Protein AF-A0A8B7JPP1-F1 (afdb_monomer)

Foldseek 3Di:
DDDDDDDPQADPPDLDGPDLVVLVVSLVVVVVVDVVVDDDDDDFADDVCAAPVLLSQLLNVQVCCCVPPVDGDLPCSQVVVCVVPNRHNPDPVSSVVSVVNNVVVVVVVVVD

Nearest PDB structures (foldseek):
  1p15-assembly2_B  TM=9.703E-01  e=9.004E-07  Mus musculus
  6d4f-a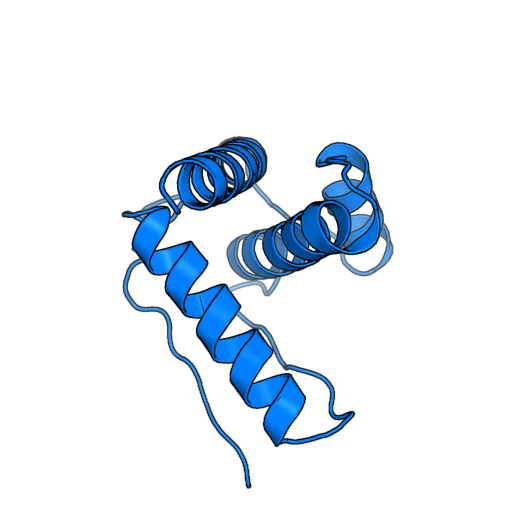ssembly1_A  TM=9.806E-01  e=1.221E-06  Homo sapiens
  1p15-assembly1_A  TM=9.639E-01  e=9.004E-07  Mus musculus
  6d3f-assembly2_B  TM=9.672E-01  e=3.890E-06  Homo sapiens
  2jjd-assembly6_F  TM=9.774E-01  e=1.400E-05  Homo sapiens

Mean predicted aligned error: 3.04 Å

Sequence (112 aa):
MVRHFQYLRWSAYRDTPDSKKSFLHLLAQVERWQKESGDGRTVVHCLNGGGRSGTFCASTMILEMIKCHNMVDVFYAAKTLRNYKPNMVETLEQYHFCYDIALEYLESLETR

Structure (mmCIF, N/CA/C/O backbone):
data_AF-A0A8B7JPP1-F1
#
_entry.id   AF-A0A8B7JPP1-F1
#
loop_
_atom_site.group_PDB
_atom_site.id
_atom_site.type_symbol
_atom_site.label_atom_id
_atom_site.label_alt_id
_atom_site.label_comp_id
_atom_site.label_asym_id
_atom_site.label_entity_id
_atom_site.label_seq_id
_atom_site.pdbx_PDB_ins_code
_atom_site.Cartn_x
_atom_site.Cartn_y
_ato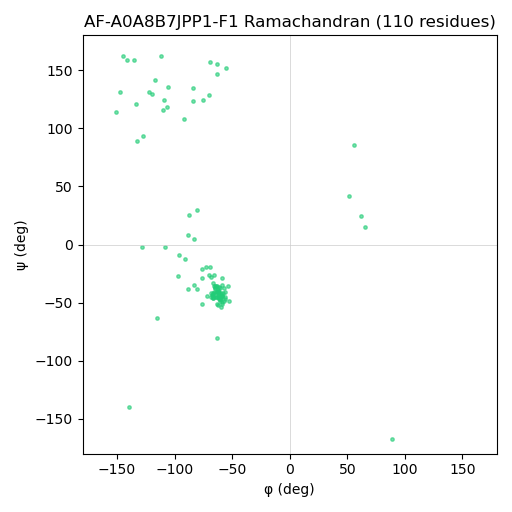m_site.Cartn_z
_atom_site.occupancy
_atom_site.B_iso_or_equiv
_atom_site.auth_seq_id
_atom_site.auth_comp_id
_atom_site.auth_asym_id
_atom_site.auth_atom_id
_atom_site.pdbx_PDB_model_num
ATOM 1 N N . MET A 1 1 ? -22.617 5.521 -7.602 1.00 80.56 1 MET A N 1
ATOM 2 C CA . MET A 1 1 ? -21.690 6.658 -7.825 1.00 80.56 1 MET A CA 1
ATOM 3 C C . MET A 1 1 ? -20.273 6.106 -7.902 1.00 80.56 1 MET A C 1
ATOM 5 O O . MET A 1 1 ? -19.983 5.184 -7.155 1.00 80.56 1 MET A O 1
ATOM 9 N N . VAL A 1 2 ? -19.418 6.612 -8.795 1.00 89.81 2 VAL A N 1
ATOM 10 C CA . VAL A 1 2 ? -18.011 6.175 -8.919 1.00 89.81 2 VAL A CA 1
ATOM 11 C C . VAL A 1 2 ? -17.105 7.258 -8.334 1.00 89.81 2 VAL A C 1
ATOM 13 O O . VAL A 1 2 ? -17.315 8.435 -8.617 1.00 89.81 2 VAL A O 1
ATOM 16 N N . ARG A 1 3 ? -16.104 6.875 -7.530 1.00 94.56 3 ARG A N 1
ATOM 17 C CA . ARG A 1 3 ? -15.074 7.786 -7.006 1.00 94.56 3 ARG A CA 1
ATOM 18 C C . ARG A 1 3 ? -13.694 7.296 -7.425 1.00 94.56 3 ARG A C 1
ATOM 20 O O . ARG A 1 3 ? -13.375 6.125 -7.248 1.00 94.56 3 ARG A O 1
ATOM 27 N N . HIS A 1 4 ? -12.890 8.207 -7.961 1.00 96.69 4 HIS A N 1
ATOM 28 C CA . HIS A 1 4 ? -11.525 7.938 -8.394 1.00 96.69 4 HIS A CA 1
ATOM 29 C C . HIS A 1 4 ? -10.533 8.618 -7.445 1.00 96.69 4 HIS A C 1
ATOM 31 O O . HIS A 1 4 ? -10.606 9.829 -7.240 1.00 96.69 4 HIS A O 1
ATOM 37 N N . PHE A 1 5 ? -9.609 7.842 -6.878 1.00 97.69 5 PHE A N 1
ATOM 38 C CA . PHE A 1 5 ? -8.538 8.340 -6.016 1.00 97.69 5 PHE A CA 1
ATOM 39 C C . PHE A 1 5 ? -7.217 8.293 -6.777 1.00 97.69 5 PHE A C 1
ATOM 41 O O . PHE A 1 5 ? -6.753 7.218 -7.148 1.00 97.69 5 PHE A O 1
ATOM 48 N N . GLN A 1 6 ? -6.592 9.451 -6.981 1.00 97.56 6 GLN A N 1
ATOM 49 C CA . GLN A 1 6 ? -5.286 9.540 -7.625 1.00 97.56 6 GLN A CA 1
ATOM 50 C C . GLN A 1 6 ? -4.224 9.947 -6.606 1.00 97.56 6 GLN A C 1
ATOM 52 O O . GLN A 1 6 ? -4.251 11.053 -6.068 1.00 97.56 6 GLN A O 1
ATOM 57 N N . TYR A 1 7 ? -3.262 9.060 -6.359 1.00 97.50 7 TYR A N 1
ATOM 58 C CA . TYR A 1 7 ? -2.141 9.347 -5.471 1.00 97.50 7 TYR A CA 1
ATOM 59 C C . TYR A 1 7 ? -0.958 9.923 -6.252 1.00 97.50 7 TYR A C 1
ATOM 61 O O . TYR A 1 7 ? -0.283 9.216 -6.996 1.00 97.50 7 TYR A O 1
ATOM 69 N N . LEU A 1 8 ? -0.710 11.223 -6.081 1.00 96.12 8 LEU A N 1
ATOM 70 C CA . LEU A 1 8 ? 0.317 11.966 -6.825 1.00 96.12 8 LEU A CA 1
ATOM 71 C C . LEU A 1 8 ? 1.689 11.982 -6.137 1.00 96.12 8 LEU A C 1
ATOM 73 O O . LEU A 1 8 ? 2.689 12.342 -6.750 1.00 96.12 8 LEU A O 1
ATOM 77 N N . ARG A 1 9 ? 1.758 11.564 -4.870 1.00 95.88 9 ARG A N 1
ATOM 78 C CA . ARG A 1 9 ? 2.965 11.621 -4.028 1.00 95.88 9 ARG A CA 1
ATOM 79 C C . ARG A 1 9 ? 3.883 10.395 -4.166 1.00 95.88 9 ARG A C 1
ATOM 81 O O . ARG A 1 9 ? 4.665 10.058 -3.281 1.00 95.88 9 ARG A O 1
ATOM 88 N N . TRP A 1 10 ? 3.813 9.735 -5.319 1.00 96.38 10 TRP A N 1
ATOM 89 C CA . TRP A 1 10 ? 4.692 8.632 -5.697 1.00 96.38 10 TRP A CA 1
ATOM 90 C C . TRP A 1 10 ? 5.310 8.918 -7.060 1.00 96.38 10 TRP A C 1
ATOM 92 O O . TRP A 1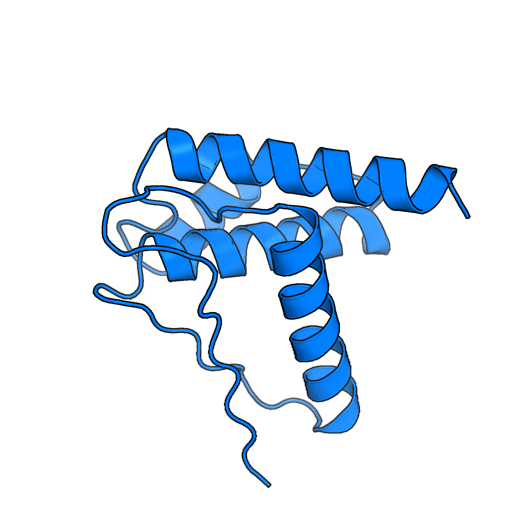 10 ? 4.737 8.612 -8.108 1.00 96.38 10 TRP A O 1
ATOM 102 N N . SER A 1 11 ? 6.496 9.521 -7.053 1.00 92.50 11 SER A N 1
ATOM 103 C CA . SER A 1 11 ? 7.168 9.894 -8.297 1.00 92.50 11 SER A CA 1
ATOM 104 C C . SER A 1 11 ? 7.525 8.680 -9.161 1.00 92.50 11 SER A C 1
ATOM 106 O O . SER A 1 11 ? 7.854 7.626 -8.626 1.00 92.50 11 SER A O 1
ATOM 108 N N . ALA A 1 12 ? 7.489 8.819 -10.491 1.00 88.06 12 ALA A N 1
ATOM 109 C CA . ALA A 1 12 ? 7.843 7.777 -11.464 1.00 88.06 12 ALA A CA 1
ATOM 110 C C . ALA A 1 12 ? 9.246 7.178 -11.240 1.00 88.06 12 ALA A C 1
ATOM 112 O O . ALA A 1 12 ? 9.423 5.978 -11.396 1.00 88.06 12 ALA A O 1
ATOM 113 N N . TYR A 1 13 ? 10.207 8.002 -10.817 1.00 89.75 13 TYR A N 1
ATOM 114 C CA . TYR A 1 13 ? 11.609 7.622 -10.596 1.00 89.75 13 TYR A CA 1
ATOM 115 C C . TYR A 1 13 ? 11.906 7.097 -9.181 1.00 89.75 13 TYR A C 1
ATOM 117 O O . TYR A 1 13 ? 13.068 6.961 -8.813 1.00 89.75 13 TYR A O 1
ATOM 125 N N . ARG A 1 14 ? 10.878 6.871 -8.352 1.00 92.38 14 ARG A N 1
ATOM 126 C CA . ARG A 1 14 ? 11.031 6.324 -6.999 1.00 92.38 14 ARG A CA 1
ATOM 127 C C . ARG A 1 14 ? 10.340 4.979 -6.876 1.00 92.38 14 ARG A C 1
ATOM 129 O O . ARG A 1 14 ? 9.200 4.813 -7.326 1.00 92.38 14 ARG A O 1
ATOM 136 N N . ASP A 1 15 ? 10.985 4.081 -6.147 1.00 93.81 15 ASP A N 1
ATOM 137 C CA . ASP A 1 15 ? 10.418 2.777 -5.824 1.00 93.81 15 ASP A CA 1
ATOM 138 C C . ASP A 1 15 ? 9.351 2.849 -4.737 1.00 93.81 15 ASP A C 1
ATOM 140 O O . ASP A 1 15 ? 8.491 1.979 -4.696 1.00 93.81 15 ASP A O 1
ATOM 144 N N . THR A 1 16 ? 9.334 3.901 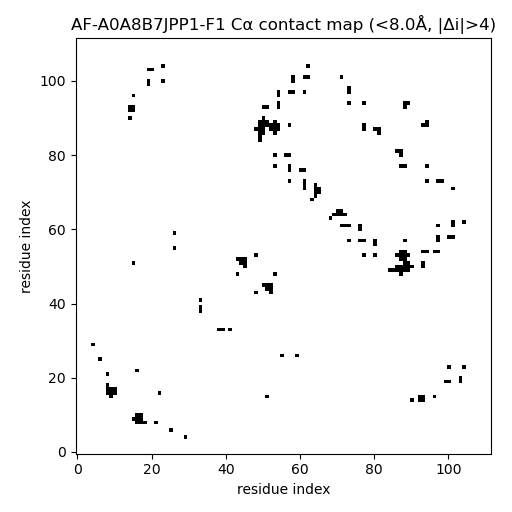-3.913 1.00 97.06 16 THR A N 1
ATOM 145 C CA . THR A 1 16 ? 8.402 4.064 -2.785 1.00 97.06 16 THR A CA 1
ATOM 146 C C . THR A 1 16 ? 7.802 5.482 -2.717 1.00 97.06 16 THR A C 1
ATOM 148 O O . THR A 1 16 ? 8.358 6.424 -3.302 1.00 97.06 16 THR A O 1
ATOM 151 N N . PRO A 1 17 ? 6.650 5.665 -2.036 1.00 96.06 17 PRO A N 1
ATOM 152 C CA . PRO A 1 17 ? 6.079 6.982 -1.750 1.00 96.06 17 PRO A CA 1
ATOM 153 C C . PRO A 1 17 ? 7.039 7.923 -1.017 1.00 96.06 17 PRO A C 1
ATOM 155 O O . PRO A 1 17 ? 7.870 7.493 -0.222 1.00 96.06 17 PRO A O 1
ATOM 158 N N . ASP A 1 18 ? 6.874 9.232 -1.218 1.00 93.38 18 ASP A N 1
ATOM 159 C CA . ASP A 1 18 ? 7.702 10.243 -0.545 1.00 93.38 18 ASP A CA 1
ATOM 160 C C . ASP A 1 18 ? 7.381 10.410 0.955 1.00 93.38 18 ASP A C 1
ATOM 162 O O . ASP A 1 18 ? 8.182 10.960 1.710 1.00 93.38 18 ASP A O 1
ATOM 166 N N . SER A 1 19 ? 6.199 9.964 1.391 1.00 96.31 19 SER A N 1
ATOM 167 C CA . SER A 1 19 ? 5.697 10.158 2.746 1.00 96.31 19 SER A CA 1
ATOM 168 C C . SER A 1 19 ? 4.758 9.030 3.164 1.00 96.31 19 SER A C 1
ATOM 170 O O . SER A 1 19 ? 3.628 8.929 2.672 1.00 96.31 19 SER A O 1
ATOM 172 N N . LYS A 1 20 ? 5.199 8.255 4.164 1.00 97.19 20 LYS A N 1
ATOM 173 C CA . LYS A 1 20 ? 4.436 7.185 4.832 1.00 97.19 20 LYS A CA 1
ATOM 174 C C . LYS A 1 20 ? 3.079 7.677 5.340 1.00 97.19 20 LYS A C 1
ATOM 176 O O . LYS A 1 20 ? 2.049 7.105 4.998 1.00 97.19 20 LYS A O 1
ATOM 181 N N . LYS A 1 21 ? 3.061 8.818 6.041 1.00 96.75 21 LYS A N 1
ATOM 182 C CA . LYS A 1 21 ? 1.836 9.471 6.544 1.00 96.75 21 LYS A CA 1
ATOM 183 C C . LYS A 1 21 ? 0.832 9.776 5.437 1.00 96.75 21 LYS A C 1
ATOM 185 O O . LYS A 1 21 ? -0.353 9.486 5.576 1.00 96.75 21 LYS A O 1
ATOM 190 N N . SER A 1 22 ? 1.294 10.346 4.323 1.00 97.56 22 SER A N 1
ATOM 191 C CA . SER A 1 22 ? 0.402 10.663 3.202 1.00 97.56 22 SER A CA 1
ATOM 192 C C . SER A 1 22 ? -0.165 9.406 2.533 1.00 97.56 22 SER A C 1
ATOM 194 O O . SER A 1 22 ? -1.309 9.414 2.081 1.00 97.56 22 SER A O 1
ATOM 196 N N . PHE A 1 23 ? 0.614 8.323 2.496 1.00 98.19 23 PHE A N 1
ATOM 197 C CA . PHE A 1 23 ? 0.179 7.045 1.948 1.00 98.19 23 PHE A CA 1
ATOM 198 C C . PHE A 1 23 ? -0.839 6.359 2.868 1.00 98.19 23 PHE A C 1
ATOM 200 O O . PHE A 1 23 ? -1.897 5.946 2.403 1.00 98.19 23 PHE A O 1
ATOM 207 N N . LEU A 1 24 ? -0.599 6.343 4.184 1.00 98.06 24 LEU A N 1
ATOM 208 C CA . LEU A 1 24 ? -1.583 5.899 5.180 1.00 98.06 24 LEU A CA 1
ATOM 209 C C . LEU A 1 24 ? -2.899 6.680 5.076 1.00 98.06 24 LEU A C 1
ATOM 211 O O . LEU A 1 24 ? -3.979 6.095 5.152 1.00 98.06 24 LEU A O 1
ATOM 215 N N . HIS A 1 25 ? -2.824 7.993 4.848 1.00 97.56 25 HIS A N 1
ATOM 216 C CA . HIS A 1 25 ? -4.009 8.820 4.647 1.00 97.56 25 HIS A CA 1
ATOM 217 C C . HIS A 1 25 ? -4.811 8.400 3.404 1.00 97.56 25 HIS A C 1
ATOM 219 O O . HIS A 1 25 ? -6.036 8.317 3.479 1.00 97.56 25 HIS A O 1
ATOM 225 N N . LEU A 1 26 ? -4.147 8.070 2.287 1.00 98.12 26 LEU A N 1
ATOM 226 C CA . LEU A 1 26 ? -4.813 7.497 1.111 1.00 98.12 26 LEU A CA 1
ATOM 227 C C . LEU A 1 26 ? -5.524 6.180 1.458 1.00 98.12 26 LEU A C 1
ATOM 229 O O . LEU A 1 26 ? -6.698 6.030 1.123 1.00 98.12 26 LEU A O 1
ATOM 233 N N . LEU A 1 27 ? -4.840 5.245 2.131 1.00 97.88 27 LEU A N 1
ATOM 234 C CA . LEU A 1 27 ? -5.426 3.954 2.520 1.00 97.88 27 LEU A CA 1
ATOM 235 C C . LEU A 1 27 ? -6.692 4.158 3.363 1.00 97.88 27 LEU A C 1
ATOM 237 O O . LEU A 1 27 ? -7.730 3.566 3.074 1.00 97.88 27 LEU A O 1
ATOM 241 N N . ALA A 1 28 ? -6.635 5.065 4.342 1.00 97.12 28 ALA A N 1
ATOM 242 C CA . ALA A 1 28 ? -7.773 5.399 5.192 1.00 97.12 28 ALA A CA 1
ATOM 243 C C . ALA A 1 28 ? -8.932 6.058 4.419 1.00 97.12 28 ALA A C 1
ATOM 245 O O . ALA A 1 28 ? -10.099 5.793 4.710 1.00 97.12 28 ALA A O 1
ATOM 246 N N . GLN A 1 29 ? -8.640 6.915 3.433 1.00 97.25 29 GLN A N 1
ATOM 247 C CA . GLN A 1 29 ? -9.667 7.530 2.584 1.00 97.25 2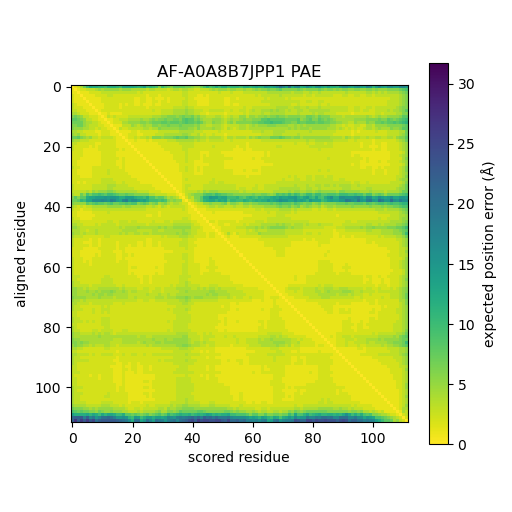9 GLN A CA 1
ATOM 248 C C . GLN A 1 29 ? -10.378 6.502 1.699 1.00 97.25 29 GLN A C 1
ATOM 250 O O . GLN A 1 29 ? -11.604 6.550 1.581 1.00 97.25 29 GLN A O 1
ATOM 255 N N . VAL A 1 30 ? -9.626 5.572 1.103 1.00 96.62 30 VAL A N 1
ATOM 256 C CA . VAL A 1 30 ? -10.195 4.499 0.276 1.00 96.62 30 VAL A CA 1
ATOM 257 C C . VAL A 1 30 ? -11.027 3.547 1.133 1.00 96.62 30 VAL A C 1
ATOM 259 O O . VAL A 1 30 ? -12.162 3.253 0.772 1.00 96.62 30 VAL A O 1
ATOM 262 N N . GLU A 1 31 ? -10.521 3.131 2.297 1.00 95.00 31 GLU A N 1
ATOM 263 C CA . GLU A 1 31 ? -11.260 2.280 3.239 1.00 95.00 31 GLU A CA 1
ATOM 264 C C . GLU A 1 31 ? -12.570 2.936 3.700 1.00 95.00 31 GLU A C 1
ATOM 266 O O . GLU A 1 31 ? -13.615 2.287 3.737 1.00 95.00 31 GLU A O 1
ATOM 271 N N . ARG A 1 32 ? -12.539 4.234 4.029 1.00 94.94 32 ARG A N 1
ATOM 272 C CA . ARG A 1 32 ? -13.740 4.982 4.424 1.00 94.94 32 ARG A CA 1
ATOM 273 C C . ARG A 1 32 ? -14.774 5.000 3.305 1.00 94.94 32 ARG A C 1
ATOM 275 O O . ARG A 1 32 ? -15.936 4.694 3.540 1.00 94.94 32 ARG A O 1
ATOM 282 N N . TRP A 1 33 ? -14.341 5.321 2.090 1.00 94.38 33 TRP A N 1
ATOM 283 C CA . TRP A 1 33 ? -15.232 5.341 0.938 1.00 94.38 33 TRP A CA 1
ATOM 284 C C . TRP A 1 33 ? -15.821 3.962 0.635 1.00 94.38 33 TRP A C 1
ATOM 286 O O . TRP A 1 33 ? -17.003 3.865 0.314 1.00 94.38 33 TRP A O 1
ATOM 296 N N . GLN A 1 34 ? -15.026 2.902 0.775 1.00 92.38 34 GLN A N 1
ATOM 297 C CA . GLN A 1 34 ? -15.485 1.529 0.599 1.00 92.38 34 GLN A CA 1
ATOM 298 C C . GLN A 1 34 ? -16.604 1.181 1.591 1.00 92.38 34 GLN A C 1
ATOM 300 O O . GLN A 1 34 ? -17.641 0.665 1.187 1.00 92.38 34 GLN A O 1
ATOM 305 N N . LYS A 1 35 ? -16.436 1.544 2.870 1.00 91.88 35 LYS A N 1
ATOM 306 C CA . LYS A 1 35 ? -17.462 1.363 3.912 1.00 91.88 3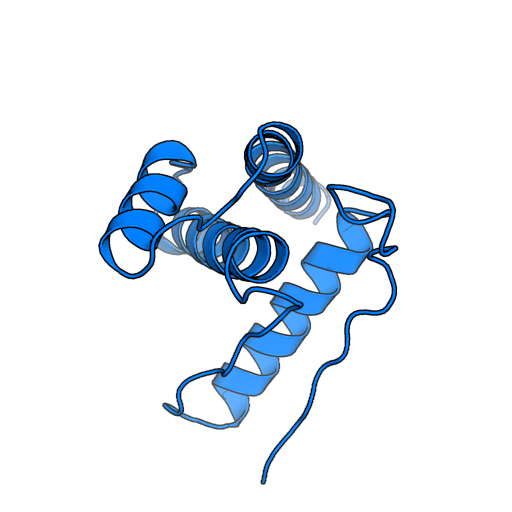5 LYS A CA 1
ATOM 307 C C . LYS A 1 35 ? -18.754 2.131 3.611 1.00 91.88 35 LYS A C 1
ATOM 309 O O . LYS A 1 35 ? -19.835 1.629 3.890 1.00 91.88 35 LYS A O 1
ATOM 314 N N . GLU A 1 36 ? -18.651 3.325 3.028 1.00 91.94 36 GLU A N 1
ATOM 315 C CA . GLU A 1 36 ? -19.803 4.158 2.645 1.00 91.94 36 GLU A CA 1
ATOM 316 C C . GLU A 1 36 ? -20.510 3.668 1.368 1.00 91.94 36 GLU A C 1
ATOM 318 O O . GLU A 1 36 ? -21.707 3.890 1.199 1.00 91.94 36 GLU A O 1
ATOM 323 N N . SER A 1 37 ? -19.777 3.024 0.454 1.00 88.75 37 SER A N 1
ATOM 324 C CA . SER A 1 37 ? -20.257 2.697 -0.899 1.00 88.75 37 SER A CA 1
ATOM 325 C C . SER A 1 37 ? -20.826 1.284 -1.052 1.00 88.75 37 SER A C 1
ATOM 327 O O . SER A 1 37 ? -21.408 0.986 -2.096 1.00 88.75 37 SER A O 1
ATOM 329 N N . GLY A 1 38 ? -20.670 0.425 -0.041 1.00 84.12 38 GLY A N 1
ATOM 330 C CA . GLY A 1 38 ? -21.122 -0.972 -0.047 1.00 84.12 38 GLY A CA 1
ATOM 331 C C . GLY A 1 38 ? -20.089 -1.965 -0.599 1.00 84.12 38 GLY A C 1
ATOM 332 O O . GLY A 1 38 ? -18.923 -1.634 -0.792 1.00 84.12 38 GLY A O 1
ATOM 333 N N . ASP A 1 39 ? -20.521 -3.197 -0.882 1.00 77.88 39 ASP A N 1
ATOM 334 C CA . ASP A 1 39 ? -19.649 -4.365 -1.141 1.00 77.88 39 ASP A CA 1
ATOM 335 C C . ASP A 1 39 ? -19.054 -4.452 -2.567 1.00 77.88 39 ASP A C 1
ATOM 337 O O . ASP A 1 39 ? -18.797 -5.532 -3.107 1.00 77.88 39 ASP A O 1
ATOM 341 N N . GLY A 1 40 ? -18.824 -3.311 -3.221 1.00 86.50 40 GLY A N 1
ATOM 342 C CA . GLY A 1 40 ? -18.147 -3.271 -4.522 1.00 86.50 40 GLY A CA 1
ATOM 343 C C . GLY A 1 40 ? -16.660 -3.633 -4.420 1.00 86.50 40 GLY A C 1
ATOM 344 O O . GLY A 1 40 ? -16.042 -3.471 -3.377 1.00 86.50 40 GLY A O 1
ATOM 345 N N . ARG A 1 41 ? -16.025 -4.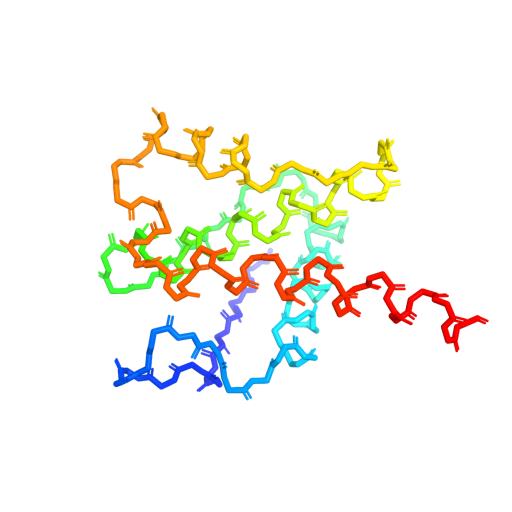083 -5.507 1.00 90.38 41 ARG A N 1
ATOM 346 C CA . ARG A 1 41 ? -14.559 -4.255 -5.526 1.00 90.38 41 ARG A CA 1
ATOM 347 C C . ARG A 1 41 ? -13.858 -2.937 -5.863 1.00 90.38 41 ARG A C 1
ATOM 349 O O . ARG A 1 41 ? -14.224 -2.287 -6.841 1.00 90.38 41 ARG A O 1
ATOM 356 N N . THR A 1 42 ? -12.802 -2.599 -5.125 1.00 94.06 42 THR A N 1
ATOM 357 C CA . THR A 1 42 ? -11.905 -1.483 -5.467 1.00 94.06 42 THR A CA 1
ATOM 358 C C . THR A 1 42 ? -10.985 -1.871 -6.616 1.00 94.06 42 THR A C 1
ATOM 360 O O . THR A 1 42 ? -10.236 -2.843 -6.525 1.00 94.06 42 THR A O 1
ATOM 363 N N . VAL A 1 43 ? -10.996 -1.081 -7.688 1.00 96.00 43 VAL A N 1
ATOM 364 C CA . VAL A 1 43 ? -10.016 -1.202 -8.774 1.00 96.00 43 VAL A CA 1
ATOM 365 C C . VAL A 1 43 ? -8.760 -0.423 -8.394 1.00 96.00 43 VAL A C 1
ATOM 367 O O . VAL A 1 43 ? -8.825 0.777 -8.138 1.00 96.00 43 VAL A O 1
ATOM 370 N N . VAL A 1 44 ? -7.612 -1.101 -8.382 1.00 97.44 44 VAL A N 1
ATOM 371 C CA . VAL A 1 44 ? -6.297 -0.509 -8.102 1.00 97.44 44 VAL A CA 1
ATOM 372 C C . VAL A 1 44 ? -5.407 -0.721 -9.318 1.00 97.44 44 VAL A C 1
ATOM 374 O O . VAL A 1 44 ? -5.279 -1.844 -9.802 1.00 97.44 44 VAL A O 1
ATOM 377 N N . HIS A 1 45 ? -4.770 0.340 -9.812 1.00 97.25 45 HIS A N 1
ATOM 378 C CA . HIS A 1 45 ? -3.857 0.246 -10.948 1.00 97.25 45 HIS A CA 1
ATOM 379 C C . HIS A 1 45 ? -2.636 1.158 -10.781 1.00 97.25 45 HIS A C 1
ATOM 381 O O . HIS A 1 45 ? -2.634 2.105 -9.995 1.00 97.25 45 HIS A O 1
ATOM 387 N N . CYS A 1 46 ? -1.573 0.834 -11.512 1.00 94.56 46 CYS A N 1
ATOM 388 C CA . CYS A 1 46 ? -0.380 1.657 -11.678 1.00 94.56 46 CYS A CA 1
ATOM 389 C C . CYS A 1 46 ? 0.060 1.560 -13.148 1.00 94.56 46 CYS A C 1
ATOM 391 O O . CYS A 1 46 ? -0.805 1.557 -14.021 1.00 94.56 46 CYS A O 1
ATOM 393 N N . LEU A 1 47 ? 1.362 1.469 -13.434 1.00 93.81 47 LEU A N 1
ATOM 394 C CA . LEU A 1 47 ? 1.864 1.244 -14.793 1.00 93.81 47 LEU A CA 1
ATOM 395 C C . LEU A 1 47 ? 1.696 -0.220 -15.238 1.00 93.81 47 LEU A C 1
ATOM 397 O O . LEU A 1 47 ? 1.136 -0.482 -16.293 1.00 93.81 47 LEU A O 1
ATOM 401 N N . ASN A 1 48 ? 2.150 -1.177 -14.421 1.00 92.06 48 ASN A N 1
ATOM 402 C CA . ASN A 1 48 ? 2.102 -2.621 -14.714 1.00 92.06 48 ASN A CA 1
ATOM 403 C C . ASN A 1 48 ? 1.065 -3.390 -13.861 1.00 92.06 48 ASN A C 1
ATOM 405 O O . ASN A 1 48 ? 0.895 -4.607 -13.996 1.00 92.06 48 ASN A O 1
ATOM 409 N N . GLY A 1 49 ? 0.390 -2.681 -12.949 1.00 94.50 49 GLY A N 1
ATOM 410 C CA . GLY A 1 49 ? -0.558 -3.239 -11.983 1.00 94.50 49 GLY A CA 1
ATOM 411 C C . GLY A 1 49 ? 0.069 -4.183 -10.950 1.00 94.50 49 GLY A C 1
ATOM 412 O O . GLY A 1 49 ? -0.668 -4.943 -10.332 1.00 94.50 49 GLY A O 1
ATOM 413 N N . GLY A 1 50 ? 1.400 -4.195 -10.803 1.00 96.06 50 GLY A N 1
ATOM 414 C CA . GLY A 1 50 ? 2.151 -5.119 -9.945 1.00 96.06 50 GLY A CA 1
ATOM 415 C C . GLY A 1 50 ? 2.877 -4.415 -8.803 1.00 96.06 50 GLY A C 1
ATOM 416 O O . GLY A 1 50 ? 2.530 -4.625 -7.646 1.00 96.06 50 GLY A O 1
ATOM 417 N N . GLY A 1 51 ? 3.834 -3.534 -9.112 1.00 96.69 51 GLY A N 1
ATOM 418 C CA . GLY A 1 51 ? 4.681 -2.892 -8.099 1.00 96.69 51 GLY A CA 1
ATOM 419 C C . GLY A 1 51 ? 3.889 -2.009 -7.132 1.00 96.69 51 GLY A C 1
ATOM 420 O O . GLY A 1 51 ? 3.500 -2.441 -6.050 1.00 96.69 51 GLY A O 1
ATOM 421 N N . ARG A 1 52 ? 3.559 -0.782 -7.554 1.00 97.69 52 ARG A N 1
ATOM 422 C CA . ARG A 1 52 ? 2.834 0.188 -6.702 1.00 97.69 52 ARG A CA 1
ATOM 423 C C . ARG A 1 52 ? 1.450 -0.291 -6.273 1.00 97.69 52 ARG A C 1
ATOM 425 O O . ARG A 1 52 ? 1.050 -0.088 -5.130 1.00 97.69 52 ARG A O 1
ATOM 432 N N . SER A 1 53 ? 0.721 -0.927 -7.192 1.00 98.00 53 SER A N 1
ATOM 433 C CA . SER A 1 53 ? -0.582 -1.525 -6.889 1.00 98.00 53 SER A CA 1
ATOM 434 C C . SER A 1 53 ? -0.449 -2.644 -5.862 1.00 98.00 53 SER A C 1
ATOM 436 O O . SER A 1 53 ? -1.249 -2.712 -4.938 1.00 98.00 53 SER A O 1
ATOM 438 N N . GLY A 1 54 ? 0.590 -3.473 -5.969 1.00 98.19 54 GLY A N 1
ATOM 439 C CA . GLY A 1 54 ? 0.882 -4.510 -4.991 1.00 98.19 54 GLY A CA 1
ATOM 440 C C . GLY A 1 54 ? 1.267 -3.944 -3.637 1.00 98.19 54 GLY A C 1
ATOM 441 O O . GLY A 1 54 ? 0.757 -4.435 -2.641 1.00 98.19 54 GLY A O 1
ATOM 442 N N . THR A 1 55 ? 2.069 -2.880 -3.576 1.00 98.38 55 THR A N 1
ATOM 443 C CA . THR A 1 55 ? 2.379 -2.199 -2.309 1.00 98.38 55 THR A CA 1
ATOM 444 C C . THR A 1 55 ? 1.126 -1.629 -1.655 1.00 98.38 55 THR A C 1
ATOM 446 O O . THR A 1 55 ? 0.967 -1.766 -0.446 1.00 98.38 55 THR A O 1
ATOM 449 N N . PHE A 1 56 ? 0.214 -1.031 -2.430 1.00 98.56 56 PHE A N 1
ATOM 450 C CA . PHE A 1 56 ? -1.082 -0.576 -1.923 1.00 98.56 56 PHE A CA 1
ATOM 451 C C . PHE A 1 56 ? -1.884 -1.742 -1.339 1.00 98.56 56 PHE A C 1
ATOM 453 O O . PHE A 1 56 ? -2.249 -1.695 -0.169 1.00 98.56 56 PHE A O 1
ATOM 460 N N . CYS A 1 57 ? -2.089 -2.815 -2.110 1.00 98.38 57 CYS A N 1
ATOM 461 C CA . CYS A 1 57 ? -2.857 -3.974 -1.655 1.00 98.38 57 CYS A CA 1
ATOM 462 C C . CYS A 1 57 ? -2.215 -4.658 -0.438 1.00 98.38 57 CYS A C 1
ATOM 464 O O . CYS A 1 57 ? -2.918 -5.001 0.508 1.00 98.38 57 CYS A O 1
ATOM 466 N N . ALA A 1 58 ? -0.888 -4.819 -0.433 1.00 98.62 58 ALA A N 1
ATOM 467 C CA . ALA A 1 58 ? -0.146 -5.416 0.677 1.00 98.62 58 ALA A CA 1
ATOM 468 C C . ALA A 1 58 ? -0.305 -4.569 1.937 1.00 98.62 58 ALA A C 1
ATOM 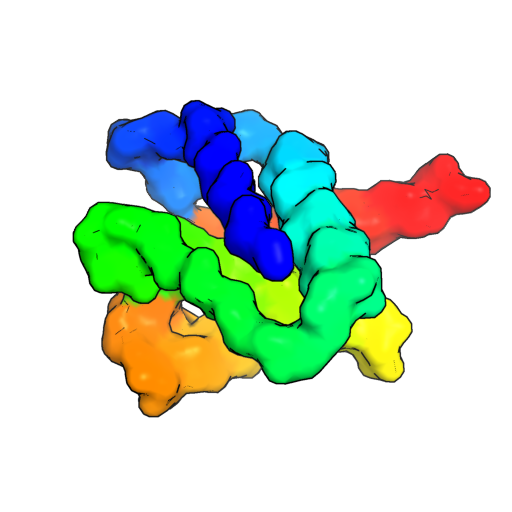470 O O . ALA A 1 58 ? -0.603 -5.099 3.001 1.00 98.62 58 ALA A O 1
ATOM 471 N N . SER A 1 59 ? -0.179 -3.249 1.796 1.00 98.56 59 SER A N 1
ATOM 472 C CA . SER A 1 59 ? -0.366 -2.309 2.898 1.00 98.56 59 SER A CA 1
ATOM 473 C C . SER A 1 59 ? -1.789 -2.376 3.449 1.00 98.56 59 SER A C 1
ATOM 475 O O . SER A 1 59 ? -1.952 -2.475 4.658 1.00 98.56 59 SER A O 1
ATOM 477 N N . THR A 1 60 ? -2.823 -2.401 2.598 1.00 98.00 60 THR A N 1
ATOM 478 C CA . THR A 1 60 ? -4.217 -2.584 3.042 1.00 98.00 60 THR A CA 1
ATOM 479 C C . THR A 1 60 ? -4.392 -3.880 3.832 1.00 98.00 60 THR A C 1
ATOM 481 O O . THR A 1 60 ? -4.914 -3.832 4.943 1.00 98.00 60 THR A O 1
ATOM 484 N N . MET A 1 61 ? -3.891 -5.010 3.315 1.00 98.19 61 MET A N 1
ATOM 485 C CA . MET A 1 61 ? -3.948 -6.302 4.012 1.00 98.19 61 MET A CA 1
ATOM 486 C C . MET A 1 61 ? -3.227 -6.256 5.364 1.00 98.19 61 MET A C 1
ATOM 488 O O . MET A 1 61 ? -3.728 -6.781 6.353 1.00 98.19 61 MET A O 1
ATOM 492 N N . ILE A 1 62 ? -2.059 -5.611 5.433 1.00 98.56 62 ILE A N 1
ATOM 493 C CA . ILE A 1 62 ? -1.296 -5.457 6.677 1.00 98.56 62 ILE A CA 1
ATOM 494 C C . ILE A 1 62 ? -2.065 -4.622 7.700 1.00 98.56 62 ILE A C 1
ATOM 496 O O . ILE A 1 62 ? -2.165 -5.022 8.857 1.00 98.56 62 ILE A O 1
ATOM 500 N N . LEU A 1 63 ? -2.655 -3.498 7.287 1.00 98.12 63 LEU A N 1
ATOM 501 C CA . LEU A 1 63 ? -3.462 -2.675 8.187 1.00 98.12 63 LEU A CA 1
ATOM 502 C C . LEU A 1 63 ? -4.697 -3.426 8.701 1.00 98.12 63 LEU A C 1
ATOM 504 O O . LEU A 1 63 ? -5.080 -3.244 9.855 1.00 98.12 63 LEU A O 1
ATOM 508 N N . GLU A 1 64 ? -5.315 -4.274 7.879 1.00 96.81 64 GLU A N 1
ATOM 509 C CA . GLU A 1 64 ? -6.407 -5.154 8.311 1.00 96.81 64 GLU A CA 1
ATOM 510 C C . GLU A 1 64 ? -5.930 -6.211 9.314 1.00 96.81 64 GLU A C 1
ATOM 512 O O . GLU A 1 64 ? -6.580 -6.399 10.341 1.00 96.81 64 GLU A O 1
ATOM 517 N N . MET A 1 65 ? -4.772 -6.843 9.084 1.00 98.06 65 MET A N 1
ATOM 518 C CA . MET A 1 65 ? -4.179 -7.792 10.037 1.00 98.06 65 MET A CA 1
ATOM 519 C C . MET A 1 65 ? -3.919 -7.148 11.403 1.00 98.06 65 MET A C 1
ATOM 521 O O . MET A 1 65 ? -4.256 -7.735 12.432 1.00 98.06 65 MET A O 1
ATOM 525 N N . ILE A 1 66 ? -3.410 -5.913 11.421 1.00 97.44 66 ILE A N 1
ATOM 526 C CA . ILE A 1 66 ? -3.200 -5.166 12.666 1.00 97.44 66 ILE A CA 1
ATOM 527 C C . ILE A 1 66 ? -4.540 -4.921 13.368 1.00 97.44 66 ILE A C 1
ATOM 529 O O . ILE A 1 66 ? -4.689 -5.254 14.541 1.00 97.44 66 ILE A O 1
ATOM 533 N N . LYS A 1 67 ? -5.532 -4.372 12.655 1.00 95.62 67 LYS A N 1
ATOM 534 C CA . LYS A 1 67 ? -6.828 -3.980 13.238 1.00 95.62 67 LYS A CA 1
ATOM 535 C C . LYS A 1 67 ? -7.658 -5.164 13.735 1.00 95.62 67 LYS A C 1
ATOM 537 O O . LYS A 1 67 ? -8.308 -5.050 14.768 1.00 95.62 67 LYS A O 1
ATOM 542 N N . CYS A 1 68 ? -7.688 -6.259 12.980 1.00 96.44 68 CYS A N 1
ATOM 543 C CA . CYS A 1 68 ? -8.610 -7.371 13.220 1.00 96.44 68 CYS A CA 1
ATOM 544 C C . CYS A 1 68 ? -7.973 -8.517 14.012 1.00 96.44 68 CYS A C 1
ATOM 546 O O . CYS A 1 68 ? -8.683 -9.261 14.685 1.00 96.44 68 CYS A O 1
ATOM 548 N N . HIS A 1 69 ? -6.652 -8.678 13.920 1.00 96.12 69 HIS A N 1
ATOM 549 C CA . HIS A 1 69 ? -5.949 -9.853 14.441 1.00 96.12 69 HIS A CA 1
ATOM 550 C C . HIS A 1 69 ? -4.765 -9.509 15.351 1.00 96.12 69 HIS A C 1
ATOM 552 O O . HIS A 1 69 ? -4.137 -10.425 15.877 1.00 96.12 69 HIS A O 1
ATOM 558 N N . ASN A 1 70 ? -4.466 -8.219 15.553 1.00 95.12 70 ASN A N 1
ATOM 559 C CA . ASN A 1 70 ? -3.339 -7.744 16.358 1.00 95.12 70 ASN A CA 1
ATOM 560 C C . ASN A 1 70 ? -2.003 -8.402 15.960 1.00 95.12 70 ASN A C 1
ATOM 562 O O . ASN A 1 70 ? -1.213 -8.817 16.807 1.00 95.12 70 ASN A O 1
ATOM 566 N N . MET A 1 71 ? -1.776 -8.546 14.651 1.00 97.25 71 MET A N 1
ATOM 567 C CA . MET A 1 71 ? -0.570 -9.160 14.095 1.00 97.25 71 MET A CA 1
ATOM 568 C C . MET A 1 71 ? -0.130 -8.490 12.795 1.00 97.25 71 MET A C 1
ATOM 570 O O . MET A 1 71 ? -0.911 -7.811 12.128 1.00 97.25 71 MET A O 1
ATOM 574 N N . VAL A 1 72 ? 1.128 -8.720 12.421 1.00 98.00 72 VAL A N 1
ATOM 575 C CA . VAL A 1 72 ? 1.723 -8.255 11.165 1.00 98.00 72 VAL A CA 1
ATOM 576 C C . VAL A 1 72 ? 2.483 -9.409 10.526 1.00 98.00 72 VAL A C 1
ATOM 578 O O . VAL A 1 72 ? 3.440 -9.912 11.108 1.00 98.00 72 VAL A O 1
ATOM 581 N N . ASP A 1 73 ? 2.098 -9.788 9.307 1.00 98.31 73 ASP A N 1
ATOM 582 C CA . ASP A 1 73 ? 2.856 -10.730 8.480 1.00 98.31 73 ASP A CA 1
ATOM 583 C C . ASP A 1 73 ? 3.004 -10.196 7.045 1.00 98.31 73 ASP A C 1
ATOM 585 O O . ASP A 1 73 ? 2.182 -10.426 6.153 1.00 98.31 73 ASP A O 1
ATOM 589 N N . VAL A 1 74 ? 4.076 -9.432 6.826 1.00 98.50 74 VAL A N 1
ATOM 590 C CA . VAL A 1 74 ? 4.377 -8.811 5.525 1.00 98.50 74 VAL A CA 1
ATOM 591 C C . VAL A 1 74 ? 4.694 -9.866 4.460 1.00 98.50 74 VAL A C 1
ATOM 593 O O . VAL A 1 74 ? 4.305 -9.710 3.298 1.00 98.50 74 VAL A O 1
ATOM 596 N N . PHE A 1 75 ? 5.354 -10.963 4.845 1.00 98.44 75 PHE A N 1
ATOM 597 C CA . PHE A 1 75 ? 5.687 -12.043 3.920 1.00 98.44 75 PHE A CA 1
ATOM 598 C C . PHE A 1 75 ? 4.422 -12.741 3.429 1.00 98.44 75 PHE A C 1
ATOM 600 O O . PHE A 1 75 ? 4.256 -12.942 2.223 1.00 98.44 75 PHE A O 1
ATOM 607 N N . TYR A 1 76 ? 3.503 -13.060 4.342 1.00 98.38 76 TYR A N 1
ATOM 608 C CA . TYR A 1 76 ? 2.210 -13.636 4.001 1.00 98.38 76 TYR A CA 1
ATOM 609 C C . TYR A 1 76 ? 1.406 -12.721 3.075 1.00 98.38 76 TYR A C 1
ATOM 611 O O . TYR A 1 76 ? 0.884 -13.205 2.068 1.00 98.38 76 TYR A O 1
ATOM 619 N N . ALA A 1 77 ? 1.349 -11.411 3.346 1.00 98.50 77 ALA A N 1
ATOM 620 C CA . ALA A 1 77 ? 0.657 -10.458 2.477 1.00 98.50 77 ALA A CA 1
ATOM 621 C C . ALA A 1 77 ? 1.238 -10.458 1.051 1.00 98.50 77 ALA A C 1
ATOM 623 O O . ALA A 1 77 ? 0.507 -10.659 0.077 1.00 98.50 77 ALA A O 1
ATOM 624 N N . ALA A 1 78 ? 2.560 -10.314 0.914 1.00 98.31 78 ALA A N 1
ATOM 625 C CA . ALA A 1 78 ? 3.222 -10.302 -0.390 1.00 98.31 78 ALA A CA 1
ATOM 626 C C . ALA A 1 78 ? 3.077 -11.641 -1.134 1.00 98.31 78 ALA A C 1
ATOM 628 O O . ALA A 1 78 ? 2.733 -11.661 -2.318 1.00 98.31 78 ALA A O 1
ATOM 629 N N . LYS A 1 79 ? 3.288 -12.771 -0.445 1.00 98.31 79 LYS A N 1
ATOM 630 C CA . LYS A 1 79 ? 3.125 -14.120 -1.008 1.00 98.31 79 LYS A CA 1
ATOM 631 C C . LYS A 1 79 ? 1.695 -14.350 -1.491 1.00 98.31 79 LYS A C 1
ATOM 633 O O . LYS A 1 79 ? 1.497 -14.833 -2.603 1.00 98.31 79 LYS A O 1
ATOM 638 N N . THR A 1 80 ? 0.707 -13.979 -0.680 1.00 98.44 80 THR A N 1
ATOM 639 C CA . THR A 1 80 ? -0.712 -14.128 -1.020 1.00 98.44 80 THR A CA 1
ATOM 640 C C . THR A 1 80 ? -1.051 -13.340 -2.277 1.00 98.44 80 THR A C 1
ATOM 642 O O . THR A 1 80 ? -1.631 -13.900 -3.202 1.00 98.44 80 THR A O 1
ATOM 645 N N . LEU A 1 81 ? -0.625 -12.078 -2.378 1.00 98.19 81 LEU A N 1
ATOM 646 C CA . LEU A 1 81 ? -0.851 -11.270 -3.581 1.00 98.19 81 LEU A CA 1
ATOM 647 C C . LEU A 1 81 ? -0.172 -11.865 -4.820 1.00 98.19 81 LEU A C 1
ATOM 649 O O . LEU A 1 81 ? -0.773 -11.888 -5.895 1.00 98.19 81 LEU A O 1
ATOM 653 N N . ARG A 1 82 ? 1.046 -12.399 -4.668 1.00 98.06 82 ARG A N 1
ATOM 654 C CA . ARG A 1 82 ? 1.782 -13.053 -5.760 1.00 98.06 82 ARG A CA 1
ATOM 655 C C . ARG A 1 82 ? 1.120 -14.338 -6.262 1.00 98.06 82 ARG A C 1
ATOM 657 O O . ARG A 1 82 ? 1.282 -14.658 -7.435 1.00 98.06 82 ARG A O 1
ATOM 664 N N . ASN A 1 83 ? 0.332 -15.024 -5.430 1.00 97.75 83 ASN A N 1
ATOM 665 C CA . ASN A 1 83 ? -0.479 -16.165 -5.872 1.00 97.75 83 ASN A CA 1
ATOM 666 C C . ASN A 1 83 ? -1.629 -15.746 -6.806 1.00 97.75 83 ASN A C 1
ATOM 668 O O . ASN A 1 83 ? -2.047 -16.543 -7.640 1.00 97.75 83 ASN A O 1
ATOM 672 N N . TYR A 1 84 ? -2.139 -14.514 -6.685 1.00 95.19 84 TYR A N 1
ATOM 673 C CA . TYR A 1 84 ? -3.207 -13.998 -7.552 1.00 95.19 84 TYR A CA 1
ATOM 674 C C . TYR A 1 84 ? -2.672 -13.337 -8.824 1.00 95.19 84 TYR A C 1
ATOM 676 O O . TYR A 1 84 ? -3.276 -13.464 -9.889 1.00 95.19 84 TYR A O 1
ATOM 684 N N . LYS A 1 85 ? -1.556 -12.608 -8.724 1.00 94.88 85 LYS A N 1
ATOM 685 C CA . LYS A 1 85 ? -0.928 -11.929 -9.860 1.00 94.88 85 LYS A CA 1
ATOM 686 C C . LYS A 1 85 ? 0.596 -11.899 -9.688 1.00 94.88 85 LYS A C 1
ATOM 688 O O . LYS A 1 85 ? 1.074 -11.468 -8.640 1.00 94.88 85 LYS A O 1
ATOM 693 N N . PRO A 1 86 ? 1.382 -12.280 -10.710 1.00 94.31 86 PRO A N 1
ATOM 694 C CA . PRO A 1 86 ? 2.836 -12.187 -10.638 1.00 94.31 86 PRO A CA 1
ATOM 695 C C . PRO A 1 86 ? 3.304 -10.732 -10.486 1.00 94.31 86 PRO A C 1
ATOM 697 O O . PRO A 1 86 ? 2.625 -9.796 -10.914 1.00 94.31 86 PRO A O 1
ATOM 700 N N . ASN A 1 87 ? 4.498 -10.559 -9.914 1.00 94.00 87 ASN A N 1
ATOM 701 C CA . ASN A 1 87 ? 5.169 -9.265 -9.717 1.00 94.00 87 ASN A CA 1
ATOM 702 C C . ASN A 1 87 ? 4.409 -8.271 -8.817 1.00 94.00 87 ASN A C 1
ATOM 704 O O . ASN A 1 87 ? 4.606 -7.062 -8.917 1.00 94.00 87 ASN A O 1
ATOM 708 N N . MET A 1 88 ? 3.548 -8.767 -7.922 1.00 98.19 88 MET A N 1
ATOM 709 C CA . MET A 1 88 ? 2.988 -7.953 -6.840 1.00 98.19 88 MET A CA 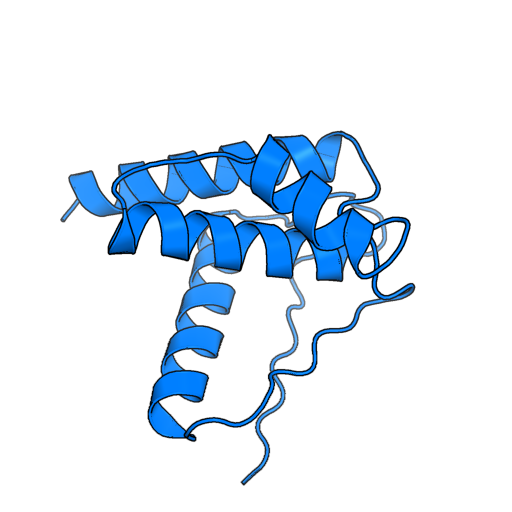1
ATOM 710 C C . MET A 1 88 ? 4.076 -7.630 -5.815 1.00 98.19 88 MET A C 1
ATOM 712 O O . MET A 1 88 ? 4.745 -8.554 -5.339 1.00 98.19 88 MET A O 1
ATOM 716 N N . VAL A 1 89 ? 4.224 -6.340 -5.480 1.00 98.00 89 VAL A N 1
ATOM 717 C CA . VAL A 1 89 ? 5.355 -5.798 -4.697 1.00 98.00 89 VAL A CA 1
ATOM 718 C C . VAL A 1 89 ? 6.669 -6.159 -5.394 1.00 98.00 89 VAL A C 1
ATOM 720 O O . VAL A 1 89 ? 7.263 -7.210 -5.155 1.00 98.00 89 VAL A O 1
ATOM 723 N N . GLU A 1 90 ? 7.061 -5.327 -6.351 1.00 97.00 90 GLU A N 1
ATOM 724 C CA . GLU A 1 90 ? 8.022 -5.677 -7.399 1.00 97.00 90 GLU A CA 1
ATOM 725 C C . GLU A 1 90 ? 9.474 -5.581 -6.928 1.00 97.00 90 GLU A C 1
ATOM 727 O O . GLU A 1 90 ? 10.282 -6.443 -7.268 1.00 97.00 90 GLU A O 1
ATOM 732 N N . THR A 1 91 ? 9.792 -4.575 -6.113 1.00 97.62 91 THR A N 1
ATOM 733 C CA . THR A 1 91 ? 11.162 -4.308 -5.659 1.00 97.62 91 THR A CA 1
ATOM 734 C C . THR A 1 91 ? 11.337 -4.568 -4.164 1.00 97.62 91 THR A C 1
ATOM 736 O O . THR A 1 91 ? 10.365 -4.638 -3.401 1.00 97.62 91 THR A O 1
ATOM 739 N N . LEU A 1 92 ? 12.592 -4.708 -3.727 1.00 97.81 92 LEU A N 1
ATOM 740 C CA . LEU A 1 92 ? 12.916 -4.878 -2.311 1.00 97.81 92 LEU A CA 1
ATOM 741 C C . LEU A 1 92 ? 12.528 -3.636 -1.501 1.00 97.81 92 LEU A C 1
ATOM 743 O O . LEU A 1 92 ? 12.038 -3.761 -0.386 1.00 97.81 92 LEU A O 1
ATOM 747 N N . GLU A 1 93 ? 12.678 -2.449 -2.079 1.00 98.31 93 GLU A N 1
ATOM 748 C CA . GLU A 1 93 ? 12.328 -1.168 -1.468 1.00 98.31 93 GLU A CA 1
ATOM 749 C C . GLU A 1 93 ? 10.820 -1.087 -1.216 1.00 98.31 93 GLU A C 1
ATOM 751 O O . GLU A 1 93 ? 10.393 -0.656 -0.148 1.00 98.31 93 GLU A O 1
ATOM 756 N N . GLN A 1 94 ? 9.996 -1.566 -2.155 1.00 98.44 94 GLN A N 1
ATOM 757 C CA . GLN A 1 94 ? 8.545 -1.666 -1.970 1.00 98.44 94 GLN A CA 1
ATOM 758 C C . GLN A 1 94 ? 8.169 -2.662 -0.870 1.00 98.44 94 GLN A C 1
ATOM 760 O O . GLN A 1 94 ? 7.215 -2.428 -0.125 1.00 98.44 94 GLN A O 1
ATOM 765 N N . TYR A 1 95 ? 8.902 -3.771 -0.769 1.00 98.62 95 TYR A N 1
ATOM 766 C CA . TYR A 1 95 ? 8.700 -4.768 0.279 1.00 98.62 95 TYR A CA 1
ATOM 767 C C . TYR A 1 95 ? 9.099 -4.224 1.658 1.00 98.62 95 TYR A C 1
ATOM 769 O O . TYR A 1 95 ? 8.321 -4.333 2.603 1.00 98.62 95 TYR A O 1
ATOM 777 N N . HIS A 1 96 ? 10.249 -3.552 1.759 1.00 98.50 96 HIS A N 1
ATOM 778 C CA . HIS A 1 96 ? 10.680 -2.846 2.967 1.00 98.50 96 HIS A CA 1
ATOM 779 C C . HIS A 1 96 ? 9.667 -1.773 3.377 1.00 98.50 96 HIS A C 1
ATOM 781 O O . HIS A 1 96 ? 9.264 -1.703 4.534 1.00 98.50 96 HIS A O 1
ATOM 787 N N . PHE A 1 97 ? 9.159 -1.006 2.412 1.00 98.50 97 PHE A N 1
ATOM 788 C CA . PHE A 1 97 ? 8.157 0.023 2.668 1.00 98.50 97 PHE A CA 1
ATOM 789 C C . PHE A 1 97 ? 6.869 -0.530 3.293 1.00 98.50 97 PHE A C 1
ATOM 791 O O . PHE A 1 97 ? 6.207 0.170 4.053 1.00 98.50 97 PHE A O 1
ATOM 798 N N . CYS A 1 98 ? 6.512 -1.791 3.032 1.00 98.62 98 CYS A N 1
ATOM 799 C CA . CYS A 1 98 ? 5.373 -2.424 3.699 1.00 98.62 98 CYS A CA 1
ATOM 800 C C . CYS A 1 98 ? 5.609 -2.586 5.215 1.00 98.62 98 CYS A C 1
ATOM 802 O O . CYS A 1 98 ? 4.672 -2.396 5.991 1.00 98.62 98 CYS A O 1
ATOM 804 N N . TYR A 1 99 ? 6.845 -2.870 5.646 1.00 98.56 99 TYR A N 1
ATOM 805 C CA . TYR A 1 99 ? 7.216 -2.836 7.067 1.00 98.56 99 TYR A CA 1
ATOM 806 C C . TYR A 1 99 ? 7.176 -1.411 7.616 1.00 98.56 99 TYR A C 1
ATOM 808 O O . TYR A 1 99 ? 6.612 -1.186 8.685 1.00 98.56 99 TYR A O 1
ATOM 816 N N . ASP A 1 100 ? 7.706 -0.443 6.864 1.00 98.31 100 ASP A N 1
ATOM 817 C CA . ASP A 1 100 ? 7.716 0.959 7.286 1.00 98.31 100 ASP A CA 1
ATOM 818 C C . ASP A 1 100 ? 6.299 1.511 7.506 1.00 98.31 100 ASP A C 1
ATOM 820 O O . ASP A 1 100 ? 6.065 2.295 8.426 1.00 98.31 100 ASP A O 1
ATOM 824 N N . ILE A 1 101 ? 5.346 1.098 6.666 1.00 98.25 101 ILE A N 1
ATOM 825 C CA . ILE A 1 101 ? 3.927 1.442 6.789 1.00 98.25 101 ILE A CA 1
ATOM 826 C C . ILE A 1 101 ? 3.287 0.788 8.010 1.00 98.25 101 ILE A C 1
ATOM 828 O O . ILE A 1 101 ? 2.511 1.446 8.702 1.00 98.25 101 ILE A O 1
ATOM 832 N N . ALA A 1 102 ? 3.606 -0.479 8.283 1.00 98.25 102 ALA A N 1
ATOM 833 C CA . ALA A 1 102 ? 3.111 -1.166 9.470 1.00 98.25 102 ALA A CA 1
ATOM 834 C C . ALA A 1 102 ? 3.574 -0.452 10.748 1.00 98.25 102 ALA A C 1
ATOM 836 O O . ALA A 1 102 ? 2.754 -0.164 11.618 1.00 98.25 102 ALA A O 1
ATOM 837 N N . LEU A 1 103 ? 4.865 -0.112 10.819 1.00 97.94 103 LEU A N 1
ATOM 838 C CA . LEU A 1 103 ? 5.451 0.599 11.952 1.00 97.94 103 LEU A CA 1
ATOM 839 C C . LEU A 1 103 ? 4.844 1.996 12.122 1.00 97.94 103 LEU A C 1
ATOM 841 O O . LEU A 1 103 ? 4.344 2.310 13.196 1.00 97.94 103 LEU A O 1
ATOM 845 N N . GLU A 1 104 ? 4.797 2.798 11.051 1.00 97.88 104 GLU A N 1
ATOM 846 C CA . GLU A 1 104 ? 4.203 4.144 11.088 1.00 97.88 104 GLU A CA 1
ATOM 847 C C . GLU A 1 104 ? 2.737 4.105 11.550 1.00 97.88 104 GLU A C 1
ATOM 849 O O . GLU A 1 104 ? 2.274 4.989 12.271 1.00 97.88 104 GLU A O 1
ATOM 854 N N . TYR A 1 105 ? 1.986 3.081 11.135 1.00 97.44 105 TYR A N 1
ATOM 855 C CA . TYR A 1 105 ? 0.606 2.914 11.569 1.00 97.44 105 TYR A CA 1
ATOM 856 C C . TYR A 1 105 ? 0.516 2.604 13.065 1.00 97.44 105 TYR A C 1
ATOM 858 O O . TYR A 1 105 ? -0.283 3.241 13.748 1.00 97.44 105 TYR A O 1
ATOM 866 N N . LEU A 1 106 ? 1.335 1.684 13.581 1.00 96.56 106 LEU A N 1
ATOM 867 C CA . LEU A 1 106 ? 1.363 1.333 15.005 1.00 96.56 106 LEU A CA 1
ATOM 868 C C . LEU A 1 106 ? 1.752 2.533 15.882 1.00 96.56 106 LEU A C 1
ATOM 870 O O . LEU A 1 106 ? 1.032 2.852 16.823 1.00 96.56 106 LEU A O 1
ATOM 874 N N . GLU A 1 107 ? 2.799 3.273 15.512 1.00 95.88 107 GLU A N 1
ATOM 875 C CA . GLU A 1 107 ? 3.216 4.503 16.209 1.00 95.88 107 GLU A CA 1
ATOM 876 C C . GLU A 1 107 ? 2.094 5.562 16.230 1.00 95.88 107 GLU A C 1
ATOM 878 O O . GLU A 1 107 ? 1.896 6.285 17.212 1.00 95.88 107 GLU A O 1
ATOM 883 N N . SER A 1 108 ? 1.296 5.638 15.156 1.00 92.62 108 SER A N 1
ATOM 884 C CA . SER A 1 108 ? 0.150 6.553 15.085 1.00 92.62 108 SER A CA 1
ATOM 885 C C . SER A 1 108 ? -1.010 6.180 16.018 1.00 92.62 108 SER A C 1
ATOM 887 O O . SER A 1 108 ? -1.855 7.035 16.297 1.00 92.62 108 SER A O 1
ATOM 889 N N . LEU A 1 109 ? -1.065 4.928 16.488 1.00 89.50 109 LEU A N 1
ATOM 890 C CA . LEU A 1 109 ? -2.041 4.466 17.477 1.00 89.50 109 LEU A CA 1
ATOM 891 C C . LEU A 1 109 ? -1.597 4.791 18.905 1.00 89.50 109 LEU A C 1
ATOM 893 O O . LEU A 1 109 ? -2.448 5.126 19.716 1.00 89.50 109 LEU A O 1
ATOM 897 N N . GLU A 1 110 ? -0.296 4.741 19.201 1.00 82.19 110 GLU A N 1
ATOM 898 C CA . GLU A 1 110 ? 0.256 5.076 20.528 1.00 82.19 110 GLU A CA 1
ATOM 899 C C . GLU A 1 110 ? 0.171 6.573 20.851 1.00 82.19 110 GLU A C 1
ATOM 901 O O . GLU A 1 110 ? 0.112 6.971 22.011 1.00 82.19 110 GLU A O 1
ATOM 906 N N . THR A 1 111 ? 0.152 7.419 19.819 1.00 70.62 111 THR A N 1
ATOM 907 C CA . THR A 1 111 ? 0.052 8.882 19.966 1.00 70.62 111 THR A CA 1
ATOM 908 C C . THR A 1 111 ? -1.404 9.363 20.155 1.00 70.62 111 THR A C 1
ATOM 910 O O . THR A 1 111 ? -1.660 10.568 20.160 1.00 70.62 111 THR A O 1
ATOM 913 N N . ARG A 1 112 ? -2.379 8.450 20.264 1.00 53.03 112 ARG A N 1
ATOM 914 C CA . ARG A 1 112 ? -3.809 8.746 20.468 1.00 53.03 112 ARG A CA 1
ATOM 915 C C . ARG A 1 112 ? -4.272 8.330 21.854 1.00 53.03 112 ARG A C 1
ATOM 917 O O . ARG A 1 112 ? -5.113 9.078 22.396 1.00 53.03 112 ARG A O 1
#

Radius of gyration: 13.56 Å; Cα contacts (8 Å, |Δi|>4): 107; chains: 1; bounding box: 35×28×35 Å

Solvent-accessible surface area (backbone atoms only — not comparable to full-atom values): 6682 Å² total; per-residue (Å²): 139,90,85,86,87,82,80,78,64,48,54,91,92,45,78,51,64,83,44,64,70,62,50,53,49,52,54,54,52,52,52,51,49,42,71,76,71,48,95,70,84,85,88,72,70,58,95,83,51,13,38,69,27,22,38,51,54,32,40,52,50,41,55,47,33,39,74,77,66,75,42,82,56,68,65,60,36,41,53,55,46,35,74,78,40,72,56,27,38,60,47,70,61,28,52,50,45,44,54,52,45,53,50,54,52,53,56,59,56,76,78,105

pLDDT: mean 95.1, std 6.02, range [53.03, 98.62]

Secondary structure (DSSP, 8-state):
--------SS-TT-SS-S-HHHHHHHHHHHHHHHHHH-SPPPP---SSSSHHHHHHHHHHHHHHHHHHHS---HHHHHHHHHHHSTTSS-SHHHHHHHHHHHHHHHHHHHT-